Protein AF-A0A6N8NII7-F1 (afdb_monomer)

Sol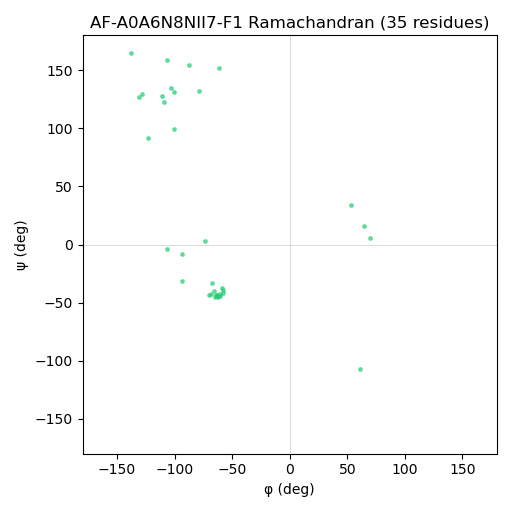vent-accessible surface area (backbone atoms only — not comparable to full-atom values): 2475 Å² total; per-residue (Å²): 134,71,92,82,79,69,57,71,67,61,51,51,53,51,52,51,54,39,35,74,68,67,46,33,48,80,57,93,94,48,71,49,69,60,96,76,127

Nearest PDB structures (foldseek):
  2ply-assembly3_B  TM=7.890E-01  e=5.275E+00  Neomoorella thermoacetica
  1xds-assembly1_B  TM=7.951E-01  e=7.575E+00  Streptomyces purpurascens
  5lzd-assembly1_z  TM=6.439E-01  e=4.564E+00  Escherichia coli
  8tlw-assembly1_A  TM=6.065E-01  e=6.097E+00  Escherichia coli K-12

Secondary structure (DSSP, 8-state):
--SS---HHHHHHHHHHHHHTTSEEEETTEEEESS--

Mean predicted aligned error: 3.47 Å

Radius of gyration: 10.63 Å; Cα contacts (8 Å, |Δi|>4): 21; chains: 1; bounding box: 24×17×27 Å

InterPro domains:
  IPR012318 Crp-type HTH domain [PF13545] (2-33)
  IPR012318 Crp-type HTH domain [PS51063] (1-37)
  IPR036388 Winged helix-like DNA-binding domain superfamily [G3DSA:1.10.10.10] (1-34)
  IPR036390 Winged helix DNA-binding domain superfamily [SSF46785] (1-34)

Structure (mmCIF, N/CA/C/O backbone):
data_AF-A0A6N8NII7-F1
#
_entry.id   AF-A0A6N8NII7-F1
#
loop_
_atom_site.group_PDB
_atom_site.id
_atom_site.type_symbol
_atom_site.label_atom_id
_atom_site.label_alt_id
_atom_site.label_comp_id
_atom_site.label_asym_id
_atom_site.label_entity_id
_atom_site.label_seq_id
_atom_site.pdbx_PDB_ins_code
_atom_site.Cartn_x
_atom_site.Cartn_y
_atom_site.Cartn_z
_atom_site.occupancy
_atom_site.B_iso_or_equiv
_atom_site.auth_seq_id
_atom_site.auth_comp_id
_atom_site.auth_asym_id
_atom_site.auth_atom_id
_atom_site.pdbx_PDB_model_num
ATOM 1 N N . GLY A 1 1 ? -0.109 8.429 -20.145 1.00 80.00 1 GLY A N 1
ATOM 2 C CA . GLY A 1 1 ? 0.980 9.243 -19.570 1.00 80.00 1 GLY A CA 1
ATOM 3 C C . GLY A 1 1 ? 1.247 8.802 -18.145 1.00 80.00 1 GLY A C 1
ATOM 4 O O . GLY A 1 1 ? 0.337 8.272 -17.519 1.00 80.00 1 GLY A O 1
ATOM 5 N N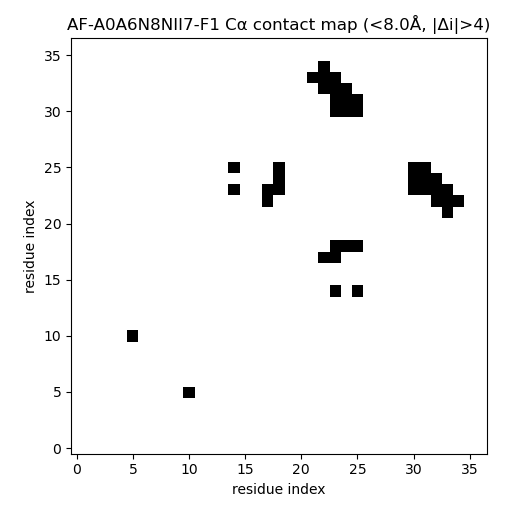 . GLN A 1 2 ? 2.475 8.965 -17.650 1.00 86.25 2 GLN A N 1
ATOM 6 C CA . GLN A 1 2 ? 2.801 8.729 -16.237 1.00 86.25 2 GLN A CA 1
ATOM 7 C C . GLN A 1 2 ? 2.353 9.934 -15.402 1.00 86.25 2 GLN A C 1
ATOM 9 O O . GLN A 1 2 ? 2.664 11.060 -15.766 1.00 86.25 2 GLN A O 1
ATOM 14 N N . ILE A 1 3 ? 1.655 9.693 -14.289 1.00 90.44 3 ILE A N 1
ATOM 15 C CA . ILE A 1 3 ? 1.137 10.759 -13.409 1.00 90.44 3 ILE A CA 1
ATOM 16 C C . ILE A 1 3 ? 2.284 11.467 -12.673 1.00 90.44 3 ILE A C 1
ATOM 18 O O . ILE A 1 3 ? 2.311 12.687 -12.593 1.00 90.44 3 ILE A O 1
ATOM 22 N N . VAL A 1 4 ? 3.243 10.692 -12.156 1.00 88.81 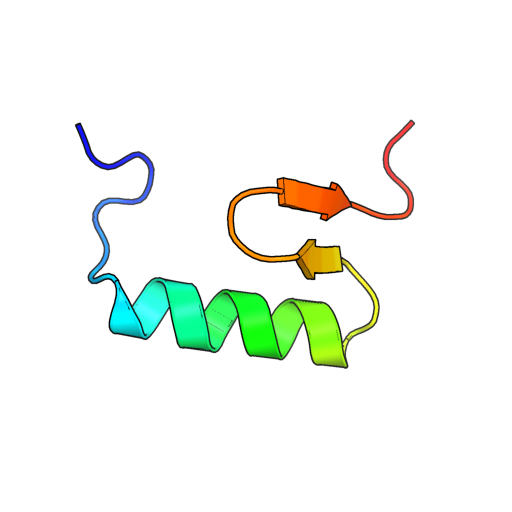4 VAL A N 1
ATOM 23 C CA . VAL A 1 4 ? 4.310 11.187 -11.261 1.00 88.81 4 VAL A CA 1
ATOM 24 C C . VAL A 1 4 ? 5.677 11.257 -11.965 1.00 88.81 4 VAL A C 1
ATOM 26 O O . VAL A 1 4 ? 6.657 11.692 -11.382 1.00 88.81 4 VAL A O 1
ATOM 29 N N . GLY A 1 5 ? 5.778 10.818 -13.227 1.00 91.31 5 GLY A N 1
ATOM 30 C CA . GLY A 1 5 ? 7.035 10.874 -13.992 1.00 91.31 5 GLY A CA 1
ATOM 31 C C . GLY A 1 5 ? 8.188 10.010 -13.451 1.00 91.31 5 GLY A C 1
ATOM 32 O O . GLY A 1 5 ? 9.329 10.211 -13.848 1.00 91.31 5 GLY A O 1
ATOM 33 N N . CYS A 1 6 ? 7.921 9.046 -12.563 1.00 92.25 6 CYS A N 1
ATOM 34 C CA . CYS A 1 6 ? 8.943 8.171 -11.975 1.00 92.25 6 CYS A CA 1
ATOM 35 C C . CYS A 1 6 ? 8.904 6.741 -12.531 1.00 92.25 6 CYS A C 1
ATOM 37 O O . CYS A 1 6 ? 7.869 6.266 -13.014 1.00 92.25 6 CYS A O 1
ATOM 39 N N . SER A 1 7 ? 10.026 6.031 -12.394 1.00 94.44 7 SER A N 1
ATOM 40 C CA . SER A 1 7 ? 10.121 4.598 -12.682 1.00 94.44 7 SER A CA 1
ATOM 41 C C . SER A 1 7 ? 9.203 3.764 -11.789 1.00 94.44 7 SER A C 1
ATOM 43 O O . SER A 1 7 ? 8.920 4.108 -10.640 1.00 94.44 7 SER A O 1
ATOM 45 N N . ARG A 1 8 ? 8.784 2.610 -12.316 1.00 92.94 8 ARG A N 1
ATOM 46 C CA . ARG A 1 8 ? 7.898 1.654 -11.631 1.00 92.94 8 ARG A CA 1
ATOM 47 C C . ARG A 1 8 ? 8.499 1.156 -10.314 1.00 92.94 8 ARG A C 1
ATOM 49 O O . ARG A 1 8 ? 7.779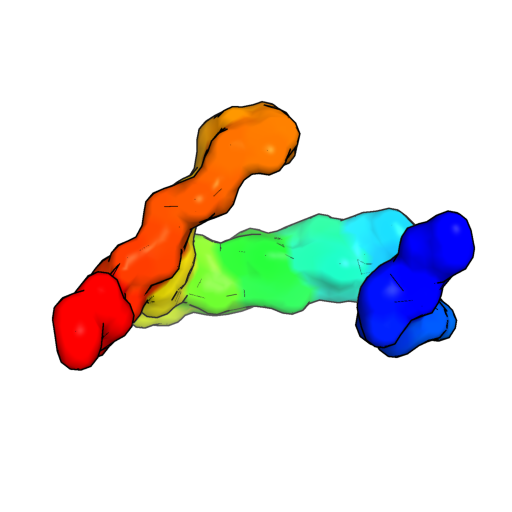 1.010 -9.334 1.00 92.94 8 ARG A O 1
ATOM 56 N N . GLU A 1 9 ? 9.814 0.952 -10.285 1.00 96.19 9 GLU A N 1
ATOM 57 C CA . GLU A 1 9 ? 10.555 0.531 -9.089 1.00 96.19 9 GLU A CA 1
ATOM 58 C C . GLU A 1 9 ? 10.509 1.583 -7.977 1.00 96.19 9 GLU A C 1
ATOM 60 O O . GLU A 1 9 ? 10.249 1.252 -6.821 1.00 96.19 9 GLU A O 1
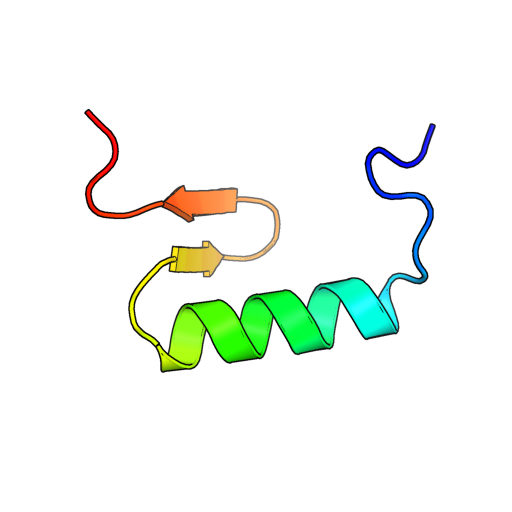ATOM 65 N N . THR A 1 10 ? 10.694 2.860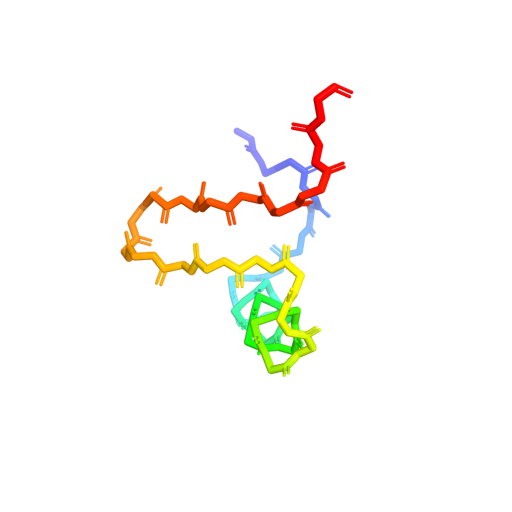 -8.324 1.00 95.94 10 THR A N 1
A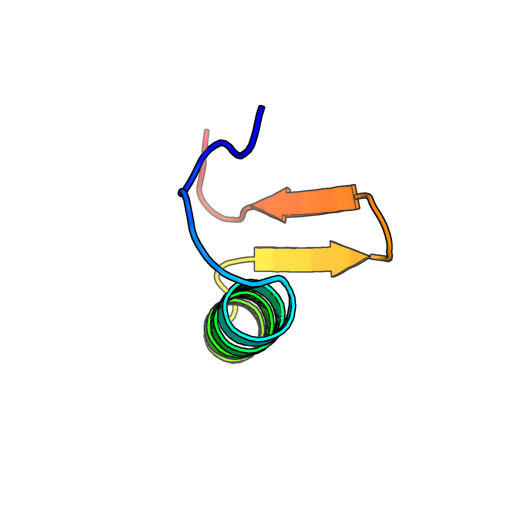TOM 66 C CA . THR A 1 10 ? 10.605 3.972 -7.369 1.00 95.94 10 THR A CA 1
ATOM 67 C C . THR A 1 10 ? 9.202 4.066 -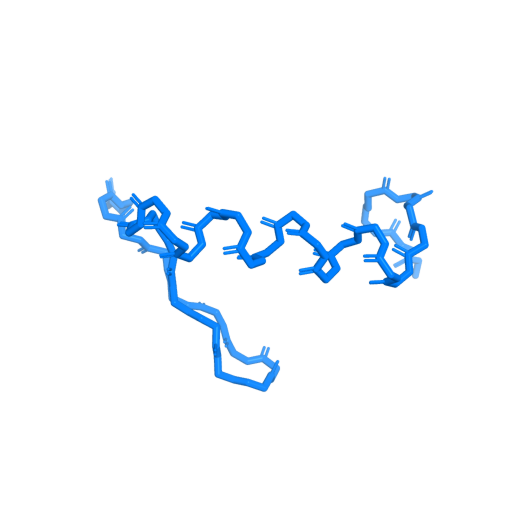6.780 1.00 95.94 10 THR A C 1
ATOM 69 O O . THR A 1 10 ? 9.055 4.160 -5.564 1.00 95.94 10 THR A O 1
ATOM 72 N N . VAL A 1 11 ? 8.171 3.966 -7.627 1.00 95.00 11 VAL A N 1
ATOM 73 C CA . VAL A 1 11 ? 6.771 3.956 -7.179 1.00 95.00 11 VAL A CA 1
ATOM 74 C C . VAL A 1 11 ? 6.506 2.765 -6.254 1.00 95.00 11 VAL A C 1
ATOM 76 O O . VAL A 1 11 ? 5.914 2.950 -5.198 1.00 95.00 11 VAL A O 1
ATOM 79 N N . GLY A 1 12 ? 6.995 1.567 -6.590 1.00 93.94 12 GLY A N 1
ATOM 80 C CA . GLY A 1 12 ? 6.839 0.376 -5.751 1.00 93.94 12 GLY A CA 1
ATOM 81 C C . GLY A 1 12 ? 7.474 0.520 -4.364 1.00 93.94 12 GLY A C 1
ATOM 82 O O . GLY A 1 12 ? 6.849 0.167 -3.366 1.00 93.94 12 GLY A O 1
ATOM 83 N N . ARG A 1 13 ? 8.681 1.101 -4.277 1.00 95.38 13 ARG A N 1
ATOM 84 C CA . ARG A 1 13 ? 9.341 1.371 -2.988 1.00 95.38 13 ARG A CA 1
ATOM 85 C C . ARG A 1 13 ? 8.545 2.369 -2.147 1.00 95.38 13 ARG A C 1
ATOM 87 O O . ARG A 1 13 ? 8.348 2.125 -0.962 1.00 95.38 13 ARG A O 1
ATOM 94 N N . ILE A 1 14 ? 8.063 3.453 -2.756 1.00 95.19 14 ILE A N 1
ATOM 95 C CA . ILE A 1 14 ? 7.263 4.471 -2.057 1.00 95.19 14 ILE A CA 1
ATOM 96 C C . ILE A 1 14 ? 5.936 3.879 -1.574 1.00 95.19 14 ILE A C 1
ATOM 98 O O . ILE A 1 14 ? 5.575 4.077 -0.419 1.00 95.19 14 ILE A O 1
ATOM 102 N N . LEU A 1 15 ? 5.238 3.105 -2.411 1.00 95.38 15 LEU A N 1
ATOM 103 C CA . LEU A 1 15 ? 4.007 2.419 -2.008 1.00 95.38 15 LEU A CA 1
ATOM 104 C C . LEU A 1 15 ? 4.249 1.496 -0.812 1.00 95.38 15 LEU A C 1
ATOM 106 O O . LEU A 1 15 ? 3.453 1.496 0.123 1.00 95.38 15 LEU A O 1
ATOM 110 N N . LYS A 1 16 ? 5.373 0.766 -0.798 1.00 95.44 16 LYS A N 1
ATOM 111 C CA . LYS A 1 16 ? 5.715 -0.094 0.336 1.00 95.44 16 LYS A CA 1
ATOM 112 C C . LYS A 1 16 ? 6.001 0.699 1.611 1.00 95.44 16 LYS A C 1
ATOM 114 O O . LYS A 1 16 ? 5.570 0.280 2.679 1.00 95.44 16 LYS A O 1
ATOM 119 N N . MET A 1 17 ? 6.688 1.835 1.503 1.00 96.56 17 MET A N 1
ATOM 120 C CA . MET A 1 17 ? 6.931 2.726 2.643 1.00 96.56 17 MET A CA 1
ATOM 121 C C . MET A 1 17 ? 5.623 3.291 3.212 1.00 96.56 17 MET A C 1
ATOM 123 O O . MET A 1 17 ? 5.435 3.295 4.421 1.00 96.56 17 MET A O 1
ATOM 127 N N . LEU A 1 18 ? 4.694 3.724 2.356 1.00 95.75 18 LEU A N 1
ATOM 128 C CA . LEU A 1 18 ? 3.398 4.250 2.797 1.00 95.75 18 LEU A CA 1
ATOM 129 C C . LEU A 1 18 ? 2.505 3.169 3.434 1.00 95.75 18 LEU A C 1
ATOM 131 O O . LEU A 1 18 ? 1.735 3.467 4.347 1.00 95.75 18 LEU A O 1
ATOM 135 N N . GLU A 1 19 ? 2.606 1.923 2.963 1.00 95.88 19 GLU A N 1
ATOM 136 C CA . GLU A 1 19 ? 1.923 0.769 3.561 1.00 95.88 19 GLU A CA 1
ATOM 137 C C . GLU A 1 19 ? 2.494 0.416 4.944 1.00 95.88 19 GLU A C 1
ATOM 139 O O . GLU A 1 19 ? 1.726 0.197 5.877 1.00 95.88 19 GLU A O 1
ATOM 144 N N . ASP A 1 20 ? 3.822 0.431 5.106 1.00 96.19 20 ASP A N 1
ATOM 145 C CA . ASP A 1 20 ? 4.498 0.239 6.403 1.00 96.19 20 ASP A CA 1
ATOM 146 C C . ASP A 1 20 ? 4.054 1.288 7.439 1.00 96.19 20 ASP A C 1
ATOM 148 O O . ASP A 1 20 ? 3.747 0.971 8.589 1.00 96.19 20 ASP A O 1
ATOM 152 N N . GLN A 1 21 ? 3.879 2.533 6.989 1.00 96.75 21 GLN A N 1
ATOM 153 C CA . GLN A 1 21 ? 3.354 3.625 7.809 1.00 96.75 21 GLN A CA 1
ATOM 154 C C . GLN A 1 21 ? 1.840 3.543 8.081 1.00 96.75 21 GLN A C 1
ATOM 156 O O . GLN A 1 21 ? 1.299 4.449 8.713 1.00 96.75 21 GLN A O 1
ATOM 161 N N . ASN A 1 22 ? 1.143 2.491 7.634 1.00 95.00 22 ASN A N 1
ATOM 162 C CA . ASN A 1 22 ? -0.310 2.331 7.771 1.00 95.00 22 ASN A CA 1
ATOM 163 C C . ASN A 1 22 ? -1.111 3.531 7.223 1.00 95.00 22 ASN A C 1
ATOM 165 O O . ASN A 1 22 ? -2.165 3.878 7.754 1.00 95.00 22 ASN A O 1
ATOM 169 N N . LEU A 1 23 ? -0.624 4.174 6.155 1.00 96.06 23 LEU A N 1
ATOM 170 C CA . LEU A 1 23 ? -1.316 5.285 5.482 1.00 96.06 23 LEU A CA 1
ATOM 171 C C . LEU A 1 23 ? -2.176 4.799 4.311 1.00 96.06 23 LEU A C 1
ATOM 173 O O . LEU A 1 23 ? -3.223 5.376 4.011 1.00 96.06 23 LEU A O 1
ATOM 177 N N . ILE A 1 24 ? -1.736 3.724 3.656 1.00 96.31 24 ILE A N 1
ATOM 178 C CA . ILE A 1 24 ? -2.431 3.090 2.536 1.00 96.31 24 ILE A CA 1
ATOM 179 C C . ILE A 1 24 ? -2.382 1.568 2.664 1.00 96.31 24 ILE A C 1
ATOM 181 O O . ILE A 1 24 ? -1.548 1.020 3.381 1.00 96.31 24 ILE A O 1
ATOM 185 N N . SER A 1 25 ? -3.225 0.881 1.899 1.00 95.31 25 SER A N 1
ATOM 186 C CA . SER A 1 25 ? -3.104 -0.554 1.647 1.00 95.31 25 SER A CA 1
ATOM 187 C C . SER A 1 25 ? -3.218 -0.833 0.154 1.00 95.31 25 SER A C 1
ATOM 189 O O . SER A 1 25 ? -4.160 -0.371 -0.498 1.00 95.31 25 SER A O 1
ATOM 191 N N . ALA A 1 26 ? -2.240 -1.546 -0.409 1.00 94.62 26 ALA A N 1
ATOM 192 C CA . ALA A 1 26 ? -2.172 -1.817 -1.839 1.00 94.62 26 ALA A CA 1
ATOM 193 C C . ALA A 1 26 ? -2.465 -3.295 -2.145 1.00 94.62 26 ALA A C 1
ATOM 195 O O . ALA A 1 26 ? -1.762 -4.204 -1.712 1.00 94.62 26 ALA A O 1
ATOM 196 N N . HIS A 1 27 ? -3.476 -3.535 -2.978 1.00 92.19 27 HIS A N 1
ATOM 197 C CA . HIS A 1 27 ? -3.880 -4.855 -3.453 1.00 92.19 27 HIS A CA 1
ATOM 198 C C . HIS A 1 27 ? -3.850 -4.896 -4.983 1.00 92.19 27 HIS A C 1
ATOM 200 O O . HIS A 1 27 ? -4.823 -4.572 -5.670 1.00 92.19 27 HIS A O 1
ATOM 206 N N . GLY A 1 28 ? -2.710 -5.308 -5.542 1.00 89.12 28 GLY A N 1
ATOM 207 C CA . GLY A 1 28 ? -2.520 -5.401 -6.989 1.00 89.12 28 GLY A CA 1
ATOM 208 C C . GLY A 1 28 ? -2.671 -4.039 -7.674 1.00 89.12 28 GLY A C 1
ATOM 209 O O . GLY A 1 28 ? -1.784 -3.197 -7.578 1.00 89.12 28 GLY A O 1
ATOM 210 N N . LYS A 1 29 ? -3.783 -3.835 -8.391 1.00 91.75 29 LYS A N 1
ATOM 211 C CA . LYS A 1 29 ? -4.107 -2.561 -9.067 1.00 91.75 29 LYS A CA 1
ATOM 212 C C . LYS A 1 29 ? -4.986 -1.626 -8.228 1.00 91.75 29 LYS A C 1
ATOM 214 O O . LYS A 1 29 ? -5.202 -0.490 -8.637 1.00 91.75 29 LYS A O 1
ATOM 219 N N . THR A 1 30 ? -5.497 -2.098 -7.095 1.00 95.25 30 THR A N 1
ATOM 220 C CA . THR A 1 30 ? -6.398 -1.349 -6.215 1.00 95.25 30 THR A CA 1
ATOM 221 C C . THR A 1 30 ? -5.620 -0.847 -5.007 1.00 95.25 30 THR A C 1
ATOM 223 O O . THR A 1 30 ? -4.852 -1.600 -4.417 1.00 95.25 30 THR A O 1
ATOM 226 N N . ILE A 1 31 ? -5.812 0.416 -4.627 1.00 95.38 31 ILE A N 1
ATOM 227 C CA . ILE A 1 31 ? -5.169 1.021 -3.454 1.00 95.38 31 ILE A CA 1
ATOM 228 C C . ILE A 1 31 ? -6.261 1.656 -2.594 1.00 95.38 31 ILE A C 1
ATOM 230 O O . ILE A 1 31 ? -7.087 2.411 -3.106 1.00 95.38 31 ILE A O 1
ATOM 234 N N . VAL A 1 32 ? -6.262 1.347 -1.301 1.00 95.88 32 VAL A N 1
ATOM 235 C CA . VAL A 1 32 ? -7.120 1.965 -0.285 1.00 95.88 32 VAL A CA 1
ATOM 236 C C . VAL A 1 32 ? -6.296 3.006 0.461 1.00 95.88 32 VAL A C 1
ATOM 238 O O . VAL A 1 32 ? -5.178 2.717 0.882 1.0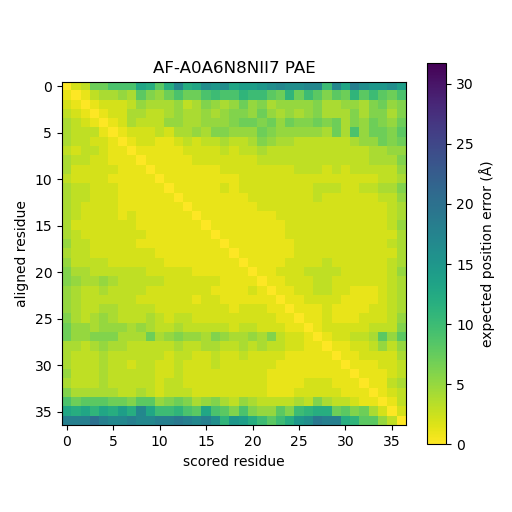0 95.88 32 VAL A O 1
ATOM 241 N N . VAL A 1 33 ? -6.835 4.212 0.620 1.00 96.12 33 VAL A N 1
ATOM 242 C CA . VAL A 1 33 ? -6.179 5.310 1.341 1.00 96.12 33 VAL A CA 1
ATOM 243 C C . VAL A 1 33 ? -6.947 5.556 2.634 1.00 96.12 33 VAL A C 1
ATOM 245 O O . VAL A 1 33 ? -8.170 5.700 2.609 1.00 96.12 33 VAL A O 1
ATOM 248 N N . TYR A 1 34 ? -6.249 5.573 3.766 1.00 95.69 34 TYR A N 1
ATOM 249 C CA . TYR A 1 34 ? -6.873 5.768 5.072 1.00 95.69 34 TYR A CA 1
ATOM 250 C C . TYR A 1 34 ? -7.006 7.253 5.423 1.00 95.69 34 TYR A C 1
ATOM 252 O O . TYR A 1 34 ? -6.252 8.093 4.938 1.00 95.69 34 TYR A O 1
ATOM 260 N N . GLY A 1 35 ? -7.975 7.589 6.281 1.00 91.44 35 GLY A N 1
ATOM 261 C CA . GLY A 1 35 ? -8.120 8.942 6.844 1.00 91.44 35 GLY A CA 1
ATOM 262 C C . GLY A 1 35 ? -8.573 10.026 5.860 1.00 91.44 35 GLY A C 1
ATOM 263 O O . GLY A 1 35 ? -8.644 11.193 6.229 1.00 91.44 35 GLY A O 1
ATOM 264 N N . THR A 1 36 ? -8.902 9.655 4.626 1.00 81.38 36 THR A N 1
ATOM 265 C CA . THR A 1 36 ? -9.413 10.558 3.595 1.00 81.38 36 THR A CA 1
ATOM 266 C C . THR A 1 36 ? -10.929 10.400 3.497 1.00 81.38 36 THR A C 1
ATOM 268 O O . THR A 1 36 ? -11.449 9.460 2.899 1.00 81.38 36 THR A O 1
ATOM 271 N N . ARG A 1 37 ? -11.634 11.328 4.144 1.00 64.81 37 ARG A N 1
ATOM 272 C CA . ARG A 1 37 ? -13.038 11.662 3.903 1.00 64.81 37 ARG A CA 1
ATOM 273 C C . ARG A 1 37 ? -13.121 13.153 3.612 1.00 64.81 37 ARG A C 1
ATOM 275 O O . ARG A 1 37 ? -12.392 13.903 4.295 1.00 64.81 37 ARG A O 1
#

Organism: Escherichia coli (NCBI:txid562)

pLDDT: mean 92.6, std 6.05, range [64.81, 96.75]

Foldseek 3Di:
DDPVPDDPVVVVVVVVVCVVVVQWDDDPPDIGGPPDD

Sequence (37 aa):
GQIVGCSRETVGRILKMLEDQNLISAHGKTIVVYGTR